Protein AF-A0A3C1TMC2-F1 (afdb_monomer)

Foldseek 3Di:
DWEKDWDQDPNWIKIKIFDADPPPGTDDIDIDTDDDALVRVLVRVVVCVVVVDDDPAAEYQPDPSVVVNCVVVVPPRYDYHPVSLVVVLVVLVVDDDPVCDVSVLSVLVVVLVVQLVPDPDPVSNVVSVVVSCCPNVVVPDD

Secondary structure (DSSP, 8-state):
-EEEEEEEETTEEEEEEEEEETTTEEEEEEEEESS--HHHHHHHHHHHHHTT---S-EEE---HHHHHHHHHTT---EEE-HHHHHHHHHHHTTS-GGGHHHHHHHHHHHHHHHHHHT-SSHHHHHHHHHHHIIIIITTT--

Solvent-accessible surface area (backbone atoms only — not comparable to full-atom values): 8206 Å² total; per-residue (Å²): 62,44,51,75,45,81,44,75,59,95,90,40,54,25,25,37,34,39,34,32,44,96,87,83,38,81,76,47,73,48,81,41,80,44,73,90,45,35,66,60,53,39,54,55,49,55,54,36,47,75,72,68,56,76,82,83,62,42,33,26,77,69,47,75,31,54,56,53,32,34,60,73,72,68,53,80,49,66,44,68,31,64,69,47,52,54,48,52,52,60,51,62,76,72,60,74,82,87,66,43,72,73,50,47,52,53,50,50,53,50,57,44,50,53,51,37,71,66,39,93,45,69,70,55,26,50,56,47,46,55,50,39,49,56,56,64,54,63,74,63,60,133

Nearest PDB structures (foldseek):
  7ue1-assembly1_A  TM=3.465E-01  e=5.826E-03  Human immunodeficiency virus 1
  1wsj-assembly8_H  TM=4.600E-01  e=7.374E-01  Escherichia coli
  3lvl-assembly1_A-2  TM=5.612E-01  e=2.715E+00  Escherichia coli O157:H7 str. EDL933
  3h08-assembly1_A  TM=3.372E-01  e=4.488E-01  Chlorobaculum tepidum
  2z1h-assembly1_A  TM=3.693E-01  e=1.758E+00  Escherichia coli

pLDDT: mean 78.28, std 14.97, range [40.16, 94.31]

Mean predicted aligned error: 12.81 Å

Radius of gyration: 19.12 Å; Cα contacts (8 Å, |Δi|>4): 161; chains: 1; bounding box: 47×37×51 Å

Sequence (142 aa):
MLDATHHSIGGKEYYEYLALDTQIGLVNRHLRKGRECTYGYRVLLEELELQGYVPEVIVSDGGKGISSTLRYFELNIHQRCHVHILRDIRRGFRMPKKRMKSTLRKYYIYKYAKLVLASKNEKQKQLRWQHFERVVLKMWTP

Structure (mmCIF, N/CA/C/O backbone):
data_AF-A0A3C1TMC2-F1
#
_entry.id   AF-A0A3C1TMC2-F1
#
loop_
_atom_site.group_PDB
_atom_site.id
_atom_site.type_symbol
_atom_site.label_atom_id
_atom_site.label_alt_id
_atom_site.label_comp_id
_atom_site.label_asym_id
_atom_site.label_entity_id
_atom_site.label_seq_id
_atom_site.pdbx_PDB_ins_code
_atom_site.Cartn_x
_atom_site.Cartn_y
_atom_site.Cartn_z
_atom_site.occupancy
_atom_site.B_iso_or_equiv
_atom_site.auth_seq_id
_atom_site.auth_comp_id
_atom_site.auth_asym_id
_atom_site.auth_atom_id
_atom_site.pdbx_PDB_model_num
ATOM 1 N N . MET A 1 1 ? -7.985 -1.211 2.301 1.00 84.75 1 MET A N 1
ATOM 2 C CA . MET A 1 1 ? -6.529 -1.426 2.122 1.00 84.75 1 MET A CA 1
ATOM 3 C C . MET A 1 1 ? -6.247 -1.704 0.657 1.00 84.75 1 MET A C 1
ATOM 5 O O . MET A 1 1 ? -6.978 -2.468 0.047 1.00 84.75 1 MET A O 1
ATOM 9 N N . LEU A 1 2 ? -5.202 -1.088 0.111 1.00 90.25 2 LEU A N 1
ATOM 10 C CA . LEU A 1 2 ? -4.721 -1.314 -1.250 1.00 90.25 2 LEU A CA 1
ATOM 11 C C . LEU A 1 2 ? -3.297 -1.869 -1.187 1.00 90.25 2 LEU A C 1
ATOM 13 O O . LEU A 1 2 ? -2.469 -1.345 -0.434 1.00 90.25 2 LEU A O 1
ATOM 17 N N . ASP A 1 3 ? -3.020 -2.911 -1.962 1.00 87.88 3 ASP A N 1
ATOM 18 C CA . ASP A 1 3 ? -1.704 -3.555 -2.037 1.00 87.88 3 ASP A CA 1
ATOM 19 C C . ASP A 1 3 ? -1.412 -4.031 -3.466 1.00 87.88 3 ASP A C 1
ATOM 21 O O . ASP A 1 3 ? -2.323 -4.143 -4.291 1.00 87.88 3 ASP A O 1
ATOM 25 N N . ALA A 1 4 ? -0.148 -4.321 -3.762 1.00 89.25 4 ALA A N 1
ATOM 26 C CA . ALA A 1 4 ? 0.256 -4.925 -5.022 1.00 89.25 4 ALA A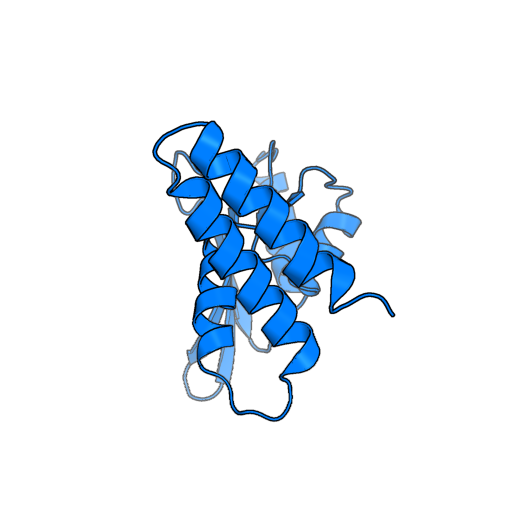 CA 1
ATOM 27 C C . ALA A 1 4 ? 1.331 -5.995 -4.810 1.00 89.25 4 ALA A C 1
ATOM 29 O O . ALA A 1 4 ? 2.327 -5.793 -4.112 1.00 89.25 4 ALA A O 1
ATOM 30 N N . THR A 1 5 ? 1.149 -7.141 -5.462 1.00 88.81 5 THR A N 1
ATOM 31 C CA . THR A 1 5 ? 2.050 -8.292 -5.368 1.00 88.81 5 THR A CA 1
ATOM 32 C C . THR A 1 5 ? 2.610 -8.652 -6.736 1.00 88.81 5 THR A C 1
ATOM 34 O O . THR A 1 5 ? 1.878 -8.761 -7.714 1.00 88.81 5 THR A O 1
ATOM 37 N N . HIS A 1 6 ? 3.927 -8.848 -6.802 1.00 89.94 6 HIS A N 1
ATOM 38 C CA . HIS A 1 6 ? 4.612 -9.304 -8.009 1.00 89.94 6 HIS A CA 1
ATOM 39 C C . HIS A 1 6 ? 4.506 -10.824 -8.171 1.00 89.94 6 HIS A C 1
ATOM 41 O O . HIS A 1 6 ? 4.787 -11.570 -7.231 1.00 89.94 6 HIS A O 1
ATOM 47 N N . HIS A 1 7 ? 4.233 -11.264 -9.396 1.00 90.56 7 HIS A N 1
ATOM 48 C CA . HIS A 1 7 ? 4.164 -12.661 -9.808 1.00 90.56 7 HIS A CA 1
ATOM 49 C C . HIS A 1 7 ? 5.022 -12.904 -11.054 1.00 90.56 7 HIS A C 1
ATOM 51 O O . HIS A 1 7 ? 5.067 -12.078 -11.963 1.00 90.56 7 HIS A O 1
ATOM 57 N N . SER A 1 8 ? 5.663 -14.074 -11.125 1.00 92.75 8 SER A N 1
ATOM 58 C CA . SER A 1 8 ? 6.318 -14.564 -12.344 1.00 92.75 8 SER A CA 1
ATOM 59 C C . SER A 1 8 ? 5.530 -15.751 -12.882 1.00 92.75 8 SER A C 1
ATOM 61 O O . SER A 1 8 ? 5.501 -16.811 -12.258 1.00 92.75 8 SER A O 1
ATOM 63 N N . ILE A 1 9 ? 4.861 -15.568 -14.021 1.00 90.25 9 ILE A N 1
ATOM 64 C CA . ILE A 1 9 ? 3.990 -16.582 -14.631 1.00 90.25 9 ILE A CA 1
ATOM 65 C C . ILE A 1 9 ? 4.540 -16.896 -16.019 1.00 90.25 9 ILE A C 1
ATOM 67 O O . ILE A 1 9 ? 4.555 -16.034 -16.901 1.00 90.25 9 ILE A O 1
ATOM 71 N N . GLY A 1 10 ? 5.041 -18.120 -16.208 1.00 89.50 10 GLY A N 1
ATOM 72 C CA . GLY A 1 10 ? 5.657 -18.538 -17.472 1.00 89.50 10 GLY A CA 1
ATOM 73 C C . GLY A 1 10 ? 6.832 -17.645 -17.898 1.00 89.50 10 GLY A C 1
ATOM 74 O O . GLY A 1 10 ? 6.951 -17.310 -19.074 1.00 89.50 10 GLY A O 1
ATOM 75 N N . GLY A 1 11 ? 7.641 -17.180 -16.936 1.00 91.50 11 GLY A N 1
ATOM 76 C CA . GLY A 1 11 ? 8.798 -16.307 -17.179 1.00 91.50 11 GLY A CA 1
ATOM 77 C C . GLY A 1 11 ? 8.463 -14.846 -17.505 1.00 91.50 11 GLY A C 1
ATOM 78 O O . GLY A 1 11 ? 9.362 -14.069 -17.814 1.00 91.50 11 GLY A O 1
ATOM 79 N N . LYS A 1 12 ? 7.187 -14.453 -17.447 1.00 93.00 12 LYS A N 1
ATOM 80 C CA . LYS A 1 12 ? 6.734 -13.072 -17.660 1.00 93.00 12 LYS A CA 1
ATOM 81 C C . LYS A 1 12 ? 6.387 -12.424 -16.318 1.00 93.00 12 LYS A C 1
ATOM 83 O O . LYS A 1 12 ? 5.806 -13.075 -15.452 1.00 93.00 12 LYS A O 1
ATOM 88 N N . GLU A 1 13 ? 6.720 -11.141 -16.179 1.00 93.31 13 GLU A N 1
ATOM 89 C CA . GLU A 1 13 ? 6.382 -10.333 -15.001 1.00 93.31 13 GLU A CA 1
ATOM 90 C C . GLU A 1 13 ? 4.897 -9.954 -15.017 1.00 93.31 13 GLU A C 1
ATOM 92 O O . GLU A 1 13 ? 4.371 -9.486 -16.036 1.00 93.31 13 GLU A O 1
ATOM 97 N N . TYR A 1 14 ? 4.239 -10.133 -13.876 1.00 93.69 14 TYR A N 1
ATOM 98 C CA . TYR A 1 14 ? 2.887 -9.664 -13.610 1.00 93.69 14 TYR A CA 1
ATOM 99 C C . TYR A 1 14 ? 2.824 -8.995 -12.239 1.00 93.69 14 TYR A C 1
ATOM 101 O O . TYR A 1 14 ? 3.577 -9.333 -11.328 1.00 93.69 14 TYR A O 1
ATOM 109 N N . TYR A 1 15 ? 1.883 -8.073 -12.083 1.00 92.94 15 TYR A N 1
ATOM 110 C CA . TYR A 1 15 ? 1.504 -7.507 -10.797 1.00 92.94 15 TYR A CA 1
ATOM 111 C C . TYR A 1 15 ? 0.010 -7.695 -10.576 1.00 92.94 15 TYR A C 1
ATOM 113 O O . TYR A 1 15 ? -0.809 -7.347 -11.428 1.00 92.94 15 TYR A O 1
ATOM 121 N N . GLU A 1 16 ? -0.326 -8.264 -9.427 1.00 93.94 16 GLU A N 1
ATOM 122 C CA . GLU A 1 16 ? -1.686 -8.378 -8.926 1.00 93.94 16 GLU A CA 1
ATOM 123 C C . GLU A 1 16 ? -1.946 -7.227 -7.960 1.00 93.94 16 GLU A C 1
ATOM 125 O O . GLU A 1 16 ? -1.259 -7.086 -6.950 1.00 93.94 16 GLU A O 1
ATOM 130 N N . TYR A 1 17 ? -2.922 -6.398 -8.294 1.00 94.19 17 TYR A N 1
ATOM 131 C CA . TYR A 1 17 ? -3.396 -5.285 -7.489 1.00 94.19 17 TYR A CA 1
ATOM 132 C C . TYR A 1 17 ? -4.581 -5.762 -6.667 1.00 94.19 17 TYR A C 1
ATOM 134 O O . TYR A 1 17 ? -5.471 -6.418 -7.206 1.00 94.19 17 TYR A O 1
ATOM 142 N N . LEU A 1 18 ? -4.590 -5.447 -5.380 1.00 93.00 18 LEU A N 1
ATOM 143 C CA . LEU A 1 18 ? -5.549 -5.970 -4.418 1.00 93.00 18 LEU A CA 1
ATOM 144 C C . LEU A 1 18 ? -6.251 -4.821 -3.703 1.00 93.00 18 LEU A C 1
ATOM 146 O O . LEU A 1 18 ? -5.596 -3.899 -3.209 1.00 93.00 18 LEU A O 1
ATOM 150 N N . ALA A 1 19 ? -7.571 -4.920 -3.594 1.00 92.88 19 ALA A N 1
ATOM 151 C CA . ALA A 1 19 ? -8.389 -4.103 -2.717 1.00 92.88 19 ALA A CA 1
ATOM 152 C C . ALA A 1 19 ? -9.011 -4.987 -1.644 1.00 92.88 19 ALA A C 1
ATOM 154 O O . ALA A 1 19 ? -9.728 -5.942 -1.940 1.00 92.88 19 ALA A O 1
ATOM 155 N N . LEU A 1 20 ? -8.724 -4.658 -0.390 1.00 89.38 20 LEU A N 1
ATOM 156 C CA . LEU A 1 20 ? -9.265 -5.344 0.771 1.00 89.38 20 LEU A CA 1
ATOM 157 C C . LEU A 1 20 ? -10.085 -4.379 1.616 1.00 89.38 20 LEU A C 1
ATOM 159 O O . LEU A 1 20 ? -9.605 -3.302 1.973 1.00 89.38 20 LEU A O 1
ATOM 163 N N . ASP A 1 21 ? -11.274 -4.800 1.996 1.00 86.25 21 ASP A N 1
ATOM 164 C CA . ASP A 1 21 ? -12.076 -4.192 3.040 1.00 86.25 21 ASP A CA 1
ATOM 165 C C . ASP A 1 21 ? -11.762 -4.866 4.386 1.00 86.25 21 ASP A C 1
ATOM 167 O O . ASP A 1 21 ? -11.469 -6.062 4.460 1.00 86.25 21 ASP A O 1
ATOM 171 N N . THR A 1 22 ? -11.762 -4.091 5.468 1.00 75.12 22 THR A N 1
ATOM 172 C CA . THR A 1 22 ? 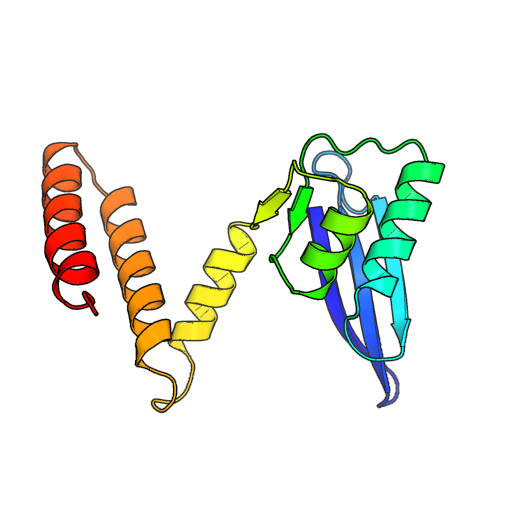-11.373 -4.582 6.796 1.00 75.12 22 THR A CA 1
ATOM 173 C C . THR A 1 22 ? -12.402 -5.505 7.448 1.00 75.12 22 THR A C 1
ATOM 175 O O . THR A 1 22 ? -12.040 -6.227 8.372 1.00 75.12 22 THR A O 1
ATOM 178 N N . GLN A 1 23 ? -13.657 -5.478 7.002 1.00 79.75 23 GLN A N 1
ATOM 179 C CA . GLN A 1 23 ? -14.745 -6.293 7.541 1.00 79.75 23 GLN A CA 1
ATOM 180 C C . GLN A 1 23 ? -14.952 -7.572 6.728 1.00 79.75 23 GLN A C 1
ATOM 182 O O . GLN A 1 23 ? -15.144 -8.640 7.303 1.00 79.75 23 GLN A O 1
ATOM 187 N N . ILE A 1 24 ? -14.884 -7.469 5.400 1.00 82.94 24 ILE A N 1
ATOM 188 C CA . ILE A 1 24 ? -15.245 -8.567 4.485 1.00 82.94 24 ILE A CA 1
ATOM 189 C C . ILE A 1 24 ? -14.048 -9.207 3.769 1.00 82.94 24 ILE A C 1
ATOM 191 O O . ILE A 1 24 ? -14.180 -10.288 3.199 1.00 82.94 24 ILE A O 1
ATOM 195 N N . GLY A 1 25 ? -12.859 -8.605 3.835 1.00 87.69 25 GLY A N 1
ATOM 196 C CA . GLY A 1 25 ? -11.649 -9.156 3.225 1.00 87.69 25 GLY A CA 1
ATOM 197 C C . GLY A 1 25 ? -11.447 -8.693 1.783 1.00 87.69 25 GLY A C 1
ATOM 198 O O . GLY A 1 25 ? -11.574 -7.510 1.488 1.00 87.69 25 GLY A O 1
ATOM 199 N N . LEU A 1 26 ? -11.034 -9.588 0.883 1.00 89.31 26 LEU A N 1
ATOM 200 C CA . LEU A 1 26 ? -10.719 -9.221 -0.502 1.00 89.31 26 LEU A CA 1
ATOM 201 C C . LEU A 1 26 ? -11.997 -8.838 -1.262 1.00 89.31 26 LEU A C 1
ATOM 203 O O . LEU A 1 26 ? -12.842 -9.695 -1.503 1.00 89.31 26 LEU A O 1
ATOM 207 N N . VAL A 1 27 ? -12.099 -7.575 -1.676 1.00 91.94 27 VAL A N 1
ATOM 208 C CA . VAL A 1 27 ? -13.275 -7.042 -2.385 1.00 91.94 27 VAL A CA 1
ATOM 209 C C . VAL A 1 27 ? -13.055 -6.917 -3.882 1.00 91.94 27 VAL A C 1
ATOM 211 O O . VAL A 1 27 ? -13.988 -7.095 -4.655 1.00 91.94 27 VAL A O 1
ATOM 214 N N . ASN A 1 28 ? -11.819 -6.657 -4.309 1.00 93.19 28 ASN A N 1
ATOM 215 C CA . ASN A 1 28 ? -11.483 -6.629 -5.724 1.00 93.19 28 ASN A CA 1
ATOM 216 C C . ASN A 1 28 ? -10.003 -6.976 -5.945 1.00 93.19 28 ASN A C 1
ATOM 218 O O . ASN A 1 28 ? -9.155 -6.770 -5.070 1.00 93.19 28 ASN A O 1
ATOM 222 N N . ARG A 1 29 ? -9.685 -7.516 -7.122 1.00 94.31 29 ARG A N 1
ATOM 223 C CA . ARG A 1 29 ? -8.318 -7.770 -7.567 1.00 94.31 29 ARG A CA 1
ATOM 224 C C . ARG A 1 29 ? -8.185 -7.638 -9.074 1.00 94.31 29 ARG A C 1
ATOM 226 O O . ARG A 1 29 ? -9.071 -8.027 -9.827 1.00 94.31 29 ARG A O 1
ATOM 233 N N . HIS A 1 30 ? -7.015 -7.202 -9.513 1.00 92.69 30 HIS A N 1
ATOM 234 C CA . HIS A 1 30 ? -6.717 -7.065 -10.928 1.00 92.69 30 HIS A CA 1
ATOM 235 C C . HIS A 1 30 ? -5.290 -7.531 -11.226 1.00 92.69 30 HIS A C 1
ATOM 237 O O . HIS A 1 30 ? -4.333 -7.027 -10.642 1.00 92.69 30 HIS A O 1
ATOM 243 N N . LEU A 1 31 ? -5.127 -8.493 -12.138 1.00 93.00 31 LEU A N 1
ATOM 244 C CA . LEU A 1 31 ? -3.815 -8.989 -12.561 1.00 93.00 31 LEU A CA 1
ATOM 245 C C . LEU A 1 31 ? -3.401 -8.313 -13.867 1.00 93.00 31 LEU A C 1
ATOM 247 O O . LEU A 1 31 ? -4.103 -8.407 -14.872 1.00 93.00 31 LEU A O 1
ATOM 251 N N . ARG A 1 32 ? -2.223 -7.686 -13.888 1.00 92.56 32 ARG A N 1
ATOM 252 C CA . ARG A 1 32 ? -1.668 -7.071 -15.099 1.00 92.56 32 ARG A CA 1
ATOM 253 C C . ARG A 1 32 ? -0.290 -7.588 -15.420 1.00 92.56 32 ARG A C 1
ATOM 255 O O . ARG A 1 32 ? 0.544 -7.762 -14.541 1.00 92.56 32 ARG A O 1
ATOM 262 N N . LYS A 1 33 ? -0.033 -7.748 -16.714 1.00 92.88 33 LYS A N 1
ATOM 263 C CA . LYS A 1 33 ? 1.307 -8.001 -17.236 1.00 92.88 33 LYS A CA 1
ATOM 264 C C . LYS A 1 33 ? 2.168 -6.743 -17.126 1.00 92.88 33 LYS A C 1
ATOM 266 O O . LYS A 1 33 ? 1.703 -5.647 -17.440 1.00 92.88 33 LYS A O 1
ATOM 271 N N . GLY A 1 34 ? 3.435 -6.920 -16.777 1.00 89.94 34 GLY A N 1
ATOM 272 C CA . GLY A 1 34 ? 4.423 -5.854 -16.658 1.00 89.94 34 GLY A CA 1
ATOM 273 C C . GLY A 1 34 ? 4.739 -5.527 -15.205 1.00 89.94 34 GLY A C 1
ATOM 274 O O . GLY A 1 34 ? 4.609 -6.381 -14.336 1.00 89.94 34 GLY A O 1
ATOM 275 N N . ARG A 1 35 ? 5.186 -4.292 -14.963 1.00 86.69 35 ARG A N 1
ATOM 276 C CA . ARG A 1 35 ? 5.578 -3.798 -13.638 1.00 86.69 35 ARG A CA 1
ATOM 277 C C . ARG A 1 35 ? 4.437 -3.063 -12.949 1.00 86.69 35 ARG A C 1
ATOM 279 O O . ARG A 1 35 ? 3.508 -2.593 -13.605 1.00 86.69 35 ARG A O 1
ATOM 286 N N . GLU A 1 36 ? 4.573 -2.885 -11.639 1.00 86.25 36 GLU A N 1
ATOM 287 C CA . GLU A 1 36 ? 3.704 -2.001 -10.873 1.00 86.25 36 GLU A CA 1
ATOM 288 C C . GLU A 1 36 ? 3.665 -0.600 -11.501 1.00 86.25 36 GLU A C 1
ATOM 290 O O . GLU A 1 36 ? 4.683 0.073 -11.681 1.00 86.25 36 GLU A O 1
ATOM 295 N N . CYS A 1 37 ? 2.463 -0.161 -11.839 1.00 88.94 37 CYS A N 1
ATOM 296 C CA . CYS A 1 37 ? 2.174 1.129 -12.442 1.00 88.94 37 CYS A CA 1
ATOM 297 C C . CYS A 1 37 ? 0.903 1.754 -11.850 1.00 88.94 37 CYS A C 1
ATOM 299 O O . CYS A 1 37 ? 0.024 1.046 -11.354 1.00 88.94 37 CYS A O 1
ATOM 301 N N . THR A 1 38 ? 0.799 3.083 -11.956 1.00 91.94 38 THR A N 1
ATOM 302 C CA . THR A 1 38 ? -0.368 3.892 -11.553 1.00 91.94 38 THR A CA 1
ATOM 303 C C . THR A 1 38 ? -1.663 3.380 -12.177 1.00 91.94 38 THR A C 1
ATOM 305 O O . THR A 1 38 ? -2.687 3.301 -11.510 1.00 91.94 38 THR A O 1
ATOM 308 N N . TYR A 1 39 ? -1.612 2.980 -13.450 1.00 91.81 39 TYR A N 1
ATOM 309 C CA . TYR A 1 39 ? -2.802 2.555 -14.180 1.00 91.81 39 TYR A CA 1
ATOM 310 C C . TYR A 1 39 ? -3.489 1.336 -13.547 1.00 91.81 39 TYR A C 1
ATOM 312 O O . TYR A 1 39 ? -4.712 1.292 -13.506 1.00 91.81 39 TYR A O 1
ATOM 320 N N . GLY A 1 40 ? -2.734 0.385 -12.983 1.00 91.69 40 GLY A N 1
ATOM 321 C CA . GLY A 1 40 ? -3.341 -0.775 -12.323 1.00 91.69 40 GLY A CA 1
ATOM 322 C C . GLY A 1 40 ? -4.132 -0.420 -11.060 1.00 91.69 40 GLY A C 1
ATOM 323 O O . GLY A 1 40 ? -5.214 -0.959 -10.859 1.00 91.69 40 GLY A O 1
ATOM 324 N N . TYR A 1 41 ? -3.656 0.538 -10.258 1.00 93.25 41 TYR A N 1
ATOM 325 C CA . TYR A 1 41 ? -4.422 1.045 -9.113 1.00 93.25 41 TYR A CA 1
ATOM 326 C C . TYR A 1 41 ? -5.628 1.876 -9.546 1.00 93.25 41 TYR A C 1
ATOM 328 O O . TYR A 1 41 ? -6.655 1.846 -8.878 1.00 93.25 41 TYR A O 1
ATOM 336 N N . ARG A 1 42 ? -5.506 2.621 -10.650 1.00 93.44 42 ARG A N 1
ATOM 337 C CA . ARG A 1 42 ? -6.604 3.426 -11.186 1.00 93.44 42 ARG A CA 1
ATOM 338 C C . ARG A 1 42 ? -7.782 2.550 -11.596 1.00 93.44 42 ARG A C 1
ATOM 340 O O . ARG A 1 42 ? -8.873 2.786 -11.103 1.00 93.44 42 ARG A O 1
ATOM 347 N N . VAL A 1 43 ? -7.537 1.525 -12.413 1.00 92.69 43 VAL A N 1
ATOM 348 C CA . VAL A 1 43 ? -8.581 0.575 -12.840 1.00 92.69 43 VAL A CA 1
ATOM 349 C C . VAL A 1 43 ? -9.278 -0.045 -11.627 1.00 92.69 43 VAL A C 1
ATOM 351 O O . VAL A 1 43 ? -10.500 -0.077 -11.569 1.00 92.69 43 VAL A O 1
ATOM 354 N N . LEU A 1 44 ? -8.503 -0.456 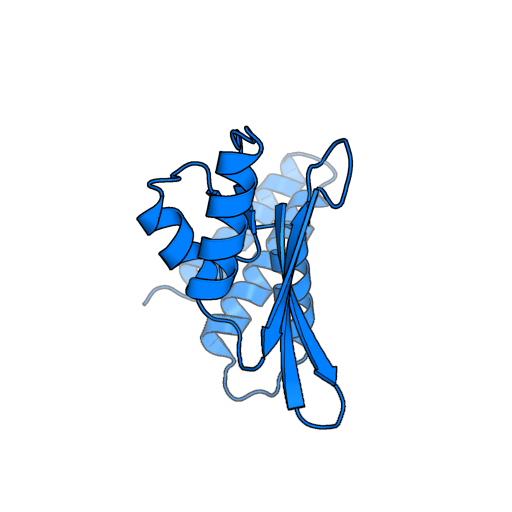-10.619 1.00 93.50 44 LEU A N 1
ATOM 355 C CA . LEU A 1 44 ? -9.045 -1.032 -9.390 1.00 93.50 44 LEU A CA 1
ATOM 356 C C . LEU A 1 44 ? -9.977 -0.062 -8.639 1.00 93.50 44 LEU A C 1
ATOM 358 O O . LEU A 1 44 ? -11.002 -0.493 -8.123 1.00 93.50 44 LEU A O 1
ATOM 362 N N . LEU A 1 45 ? -9.632 1.229 -8.559 1.00 92.31 45 LEU A N 1
ATOM 363 C CA . LEU A 1 45 ? -10.473 2.239 -7.905 1.00 92.31 45 LEU A CA 1
ATOM 364 C C . LEU A 1 45 ? -11.720 2.596 -8.727 1.00 92.31 45 LEU A C 1
ATOM 366 O O . LEU A 1 45 ? -12.784 2.721 -8.134 1.00 92.31 45 LEU A O 1
ATOM 370 N N . GLU A 1 46 ? -11.612 2.701 -10.056 1.00 93.50 46 GLU A N 1
ATOM 371 C CA . GLU A 1 46 ? -12.768 2.936 -10.944 1.00 93.50 46 GLU A CA 1
ATOM 372 C C . GLU A 1 46 ? -13.793 1.799 -10.807 1.00 93.50 46 GLU A C 1
ATOM 374 O O . GLU A 1 46 ? -14.990 2.041 -10.683 1.00 93.50 46 GLU A O 1
ATOM 379 N N . GLU A 1 47 ? -13.334 0.545 -10.763 1.00 93.75 47 GLU A N 1
ATOM 380 C CA . GLU A 1 47 ? -14.211 -0.613 -10.563 1.00 93.75 47 GLU A CA 1
ATOM 381 C C . GLU A 1 47 ? -14.894 -0.608 -9.188 1.00 93.75 47 GLU A C 1
ATOM 383 O O . GLU A 1 47 ? -16.068 -0.959 -9.088 1.00 93.75 47 GLU A O 1
ATOM 388 N N . LEU A 1 48 ? -14.185 -0.204 -8.130 1.00 92.12 48 LEU A N 1
ATOM 389 C CA . LEU A 1 48 ? -14.763 -0.090 -6.788 1.00 92.12 48 LEU A CA 1
ATOM 390 C C . LEU A 1 48 ? -15.823 1.016 -6.719 1.00 92.12 48 LEU A C 1
ATOM 392 O O . LEU A 1 48 ? -16.889 0.801 -6.145 1.00 92.12 48 LEU A O 1
ATOM 396 N N . GLU A 1 49 ? -15.568 2.169 -7.336 1.00 92.25 49 GLU A N 1
ATOM 397 C CA . GLU A 1 49 ? -16.531 3.271 -7.417 1.00 92.25 49 GLU A CA 1
ATOM 398 C C . GLU A 1 49 ? -17.805 2.844 -8.163 1.00 92.25 49 GLU A C 1
ATOM 400 O O . GLU A 1 49 ? -18.912 3.078 -7.679 1.00 92.25 49 GLU A O 1
ATOM 405 N N . LEU A 1 50 ? -17.664 2.120 -9.280 1.00 93.25 50 LEU A N 1
ATOM 406 C CA . LEU A 1 50 ? -18.795 1.546 -10.023 1.00 93.25 50 LEU A CA 1
ATOM 407 C C . LEU A 1 50 ? -19.605 0.532 -9.201 1.00 93.25 50 LEU A C 1
ATOM 409 O O . LEU A 1 50 ? -20.802 0.367 -9.427 1.00 93.25 50 LEU A O 1
ATOM 413 N N . GLN A 1 51 ? -18.967 -0.141 -8.244 1.00 90.88 51 GLN A N 1
ATOM 414 C CA . GLN A 1 51 ? -19.619 -1.047 -7.297 1.00 90.88 51 GLN A CA 1
ATOM 415 C C . GLN A 1 51 ? -20.243 -0.314 -6.096 1.00 90.88 51 GLN A C 1
ATOM 417 O O . GLN A 1 51 ? -20.822 -0.960 -5.224 1.00 90.88 51 GLN A O 1
ATOM 422 N N . GLY A 1 52 ? -20.139 1.016 -6.037 1.00 91.19 52 GLY A N 1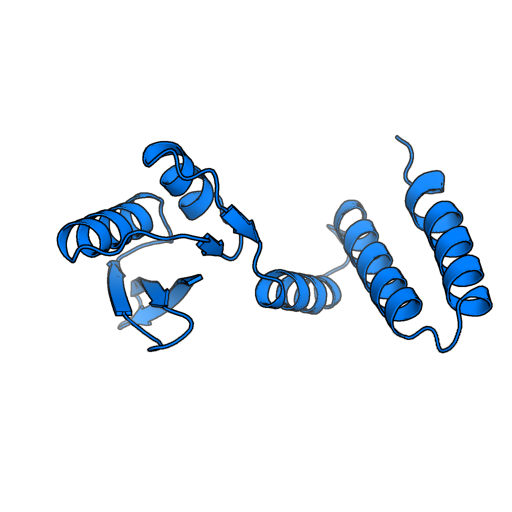
ATOM 423 C CA . GLY A 1 52 ? -20.664 1.837 -4.948 1.00 91.19 52 GLY A CA 1
ATOM 424 C C . GLY A 1 52 ? -19.779 1.865 -3.699 1.00 91.19 52 GLY A C 1
ATOM 425 O O . GLY A 1 52 ? -20.243 2.294 -2.643 1.00 91.19 52 GLY A O 1
ATOM 426 N N . TYR A 1 53 ? -18.518 1.425 -3.781 1.00 89.38 53 TYR A N 1
ATOM 427 C CA . TYR A 1 53 ? -17.588 1.551 -2.660 1.00 89.38 53 TYR A CA 1
ATOM 428 C C . TYR A 1 53 ? -17.138 3.000 -2.497 1.00 89.38 53 TYR A C 1
ATOM 430 O O . 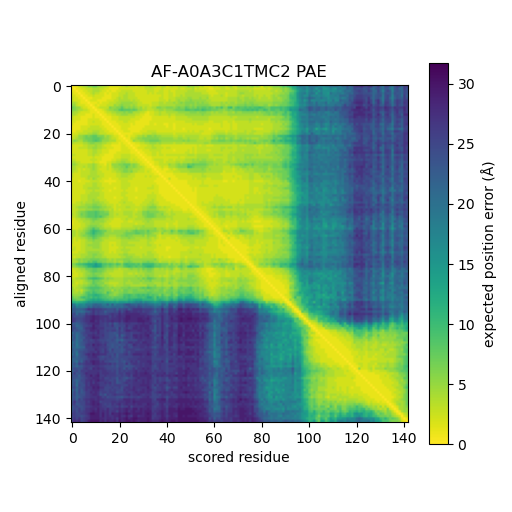TYR A 1 53 ? -16.453 3.556 -3.354 1.00 89.38 53 TYR A O 1
ATOM 438 N N . VAL A 1 54 ? -17.441 3.573 -1.334 1.00 86.62 54 VAL A N 1
ATOM 439 C CA . VAL A 1 54 ? -16.933 4.879 -0.912 1.00 86.62 54 VAL A CA 1
ATOM 440 C C . VAL A 1 54 ? -15.907 4.651 0.198 1.00 86.62 54 VAL A C 1
ATOM 442 O O . VAL A 1 54 ? -16.284 4.300 1.317 1.00 86.62 54 VAL A O 1
ATOM 445 N N . PRO A 1 55 ? -14.600 4.783 -0.079 1.00 82.19 55 PRO A N 1
ATOM 446 C CA . PRO A 1 55 ? -13.589 4.565 0.943 1.00 82.19 55 PRO A CA 1
ATOM 447 C C . PRO A 1 55 ? -13.634 5.684 1.991 1.00 82.19 55 PRO A C 1
ATOM 449 O O . PRO A 1 55 ? -13.521 6.855 1.647 1.00 82.19 55 PRO A O 1
ATOM 452 N N . GLU A 1 56 ? -13.727 5.329 3.274 1.00 84.50 56 GLU A N 1
ATOM 453 C CA . GLU A 1 56 ? -13.576 6.285 4.389 1.00 84.50 56 GLU A CA 1
ATOM 454 C C . GLU A 1 56 ? -12.102 6.539 4.731 1.00 84.50 56 GLU A C 1
ATOM 456 O O . GLU A 1 56 ? -11.692 7.655 5.049 1.00 84.50 56 GLU A O 1
ATOM 461 N N . VAL A 1 57 ? -11.282 5.485 4.648 1.00 84.94 57 VAL A N 1
ATOM 462 C CA . VAL A 1 57 ? -9.834 5.526 4.873 1.00 84.94 57 VAL A CA 1
ATOM 463 C C . VAL A 1 57 ? -9.146 4.590 3.893 1.00 84.94 57 VAL A C 1
ATOM 465 O O . VAL A 1 57 ? -9.531 3.431 3.722 1.00 84.94 57 VAL A O 1
ATOM 468 N N . ILE A 1 58 ? -8.055 5.057 3.290 1.00 88.81 58 ILE A N 1
ATOM 469 C CA . ILE A 1 58 ? -7.240 4.244 2.391 1.00 88.81 58 ILE A CA 1
ATOM 470 C C . ILE A 1 58 ? -5.897 3.963 3.035 1.00 88.81 58 ILE A C 1
ATOM 472 O O . ILE A 1 58 ? -5.132 4.867 3.352 1.00 88.81 58 ILE A O 1
ATOM 476 N N . VAL A 1 59 ? -5.575 2.679 3.163 1.00 85.19 59 VAL A N 1
ATOM 477 C CA . VAL A 1 59 ? -4.304 2.218 3.723 1.00 85.19 59 VAL A CA 1
ATOM 478 C C . VAL A 1 59 ? -3.498 1.499 2.646 1.00 85.19 59 VAL A C 1
ATOM 480 O O . VAL A 1 59 ? -4.000 0.531 2.080 1.00 85.19 59 VAL A O 1
ATOM 483 N N . SER A 1 60 ? -2.263 1.934 2.373 1.00 88.50 60 SER A N 1
ATOM 484 C CA . SER A 1 60 ? -1.359 1.277 1.403 1.00 88.50 60 SER A CA 1
ATOM 485 C C . SER A 1 60 ? 0.123 1.416 1.770 1.00 88.50 60 SER A C 1
ATOM 487 O O . SER A 1 60 ? 0.474 2.096 2.734 1.00 88.50 60 SER A O 1
ATOM 489 N N . ASP A 1 61 ? 1.026 0.779 1.027 1.00 80.25 61 ASP A N 1
ATOM 490 C CA . ASP A 1 61 ? 2.475 0.854 1.260 1.00 80.25 61 ASP A CA 1
ATOM 491 C C . ASP A 1 61 ? 3.097 2.243 0.977 1.00 80.25 61 ASP A C 1
ATOM 493 O O . ASP A 1 61 ? 4.208 2.526 1.441 1.00 80.25 61 ASP A O 1
ATOM 497 N N . GLY A 1 62 ? 2.366 3.126 0.286 1.00 80.12 62 GLY A N 1
ATOM 498 C CA . GLY A 1 62 ? 2.798 4.472 -0.097 1.00 80.12 62 GLY A CA 1
ATOM 499 C C . GLY A 1 62 ? 3.751 4.512 -1.298 1.00 80.12 62 GLY A C 1
ATOM 500 O O . GLY A 1 62 ? 4.572 5.428 -1.390 1.00 80.12 62 GLY A O 1
ATOM 501 N N . GLY A 1 63 ? 3.697 3.518 -2.188 1.00 81.69 63 GLY A N 1
ATOM 502 C CA . GLY A 1 63 ? 4.444 3.506 -3.446 1.00 81.69 63 GLY A CA 1
ATOM 503 C C . GLY A 1 63 ? 4.080 4.655 -4.403 1.00 81.69 63 GLY A C 1
ATOM 504 O O . GLY A 1 63 ? 3.012 5.263 -4.328 1.00 81.69 63 GLY A O 1
ATOM 505 N N . LYS A 1 64 ? 4.966 4.954 -5.367 1.00 81.06 64 LYS A N 1
ATOM 506 C CA . LYS A 1 64 ? 4.754 6.050 -6.341 1.00 81.06 64 LYS A CA 1
ATOM 507 C C . LYS A 1 64 ? 3.490 5.866 -7.191 1.00 81.06 64 LYS A C 1
ATOM 509 O O . LYS A 1 64 ? 2.845 6.861 -7.531 1.00 81.06 64 LYS A O 1
ATOM 514 N N . GLY A 1 65 ? 3.163 4.618 -7.540 1.00 85.31 65 GLY A N 1
ATOM 515 C CA . GLY A 1 65 ? 1.975 4.279 -8.326 1.00 85.31 65 GLY A CA 1
ATOM 516 C C . GLY A 1 65 ? 0.695 4.610 -7.567 1.00 85.31 65 GLY A C 1
ATOM 517 O O . GLY A 1 65 ? -0.137 5.371 -8.063 1.00 85.31 65 GLY A O 1
ATOM 518 N N . ILE A 1 66 ? 0.580 4.130 -6.326 1.00 87.94 66 ILE A N 1
ATOM 519 C CA . ILE A 1 66 ? -0.598 4.393 -5.502 1.00 87.94 66 ILE A CA 1
ATOM 520 C C . ILE A 1 66 ? -0.721 5.876 -5.130 1.00 87.94 66 ILE A C 1
ATOM 522 O O . ILE A 1 66 ? -1.785 6.451 -5.318 1.00 87.94 66 ILE A O 1
ATOM 526 N N . SER A 1 67 ? 0.358 6.560 -4.733 1.00 87.62 67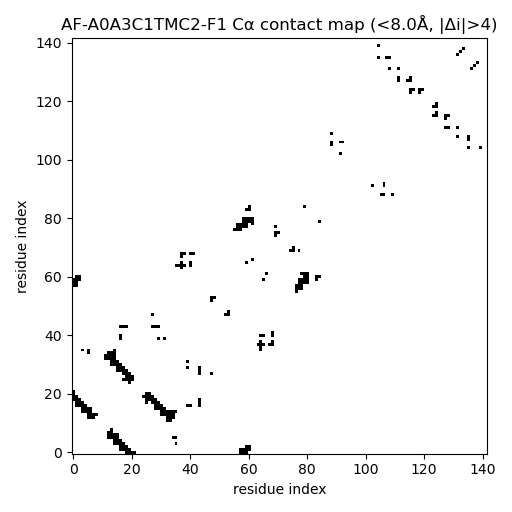 SER A N 1
ATOM 527 C CA . SER A 1 67 ? 0.295 7.998 -4.407 1.00 87.62 67 SER A CA 1
ATOM 528 C C . SER A 1 67 ? -0.113 8.877 -5.593 1.00 87.62 67 SER A C 1
ATOM 530 O O . SER A 1 67 ? -0.761 9.905 -5.414 1.00 87.62 67 SER A O 1
ATOM 532 N N . SER A 1 68 ? 0.272 8.508 -6.817 1.00 90.12 68 SER A N 1
ATOM 533 C CA . SER A 1 68 ? -0.178 9.223 -8.019 1.00 90.12 68 SER A CA 1
ATOM 534 C C . SER A 1 68 ? -1.651 8.956 -8.317 1.00 90.12 68 SER A C 1
ATOM 536 O O . SER A 1 68 ? -2.359 9.871 -8.717 1.00 90.12 68 SER A O 1
ATOM 538 N N . THR A 1 69 ? -2.113 7.732 -8.063 1.00 91.75 69 THR A N 1
ATOM 539 C CA . THR A 1 69 ? -3.516 7.348 -8.251 1.00 91.75 69 THR A CA 1
ATOM 540 C C . THR A 1 69 ? -4.418 8.072 -7.257 1.00 91.75 69 THR A C 1
ATOM 542 O O . THR A 1 69 ? -5.396 8.683 -7.655 1.00 91.75 69 THR A O 1
ATOM 545 N N . LEU A 1 70 ? -4.056 8.098 -5.975 1.00 90.38 70 LEU A N 1
ATOM 546 C CA . LEU A 1 70 ? -4.858 8.766 -4.947 1.00 90.38 70 LEU A CA 1
ATOM 547 C C . LEU A 1 70 ? -4.995 10.270 -5.197 1.00 90.38 70 LEU A C 1
ATOM 549 O O . LEU A 1 70 ? -6.065 10.821 -4.980 1.00 90.38 70 LEU A O 1
ATOM 553 N N . ARG A 1 71 ? -3.949 10.918 -5.730 1.00 88.94 71 ARG A N 1
ATOM 554 C CA . ARG A 1 71 ? -4.031 12.319 -6.171 1.00 88.94 71 ARG A CA 1
ATOM 555 C C . ARG A 1 71 ? -4.974 12.519 -7.355 1.00 88.94 71 ARG A C 1
ATOM 557 O O . ARG A 1 71 ? -5.635 13.543 -7.401 1.00 88.94 71 ARG A O 1
ATOM 564 N N . TYR A 1 72 ? -5.027 11.570 -8.290 1.00 89.94 72 TYR A N 1
ATOM 565 C CA . TYR A 1 72 ? -5.937 11.633 -9.437 1.00 89.94 72 TYR A CA 1
ATOM 566 C C . TYR A 1 72 ? -7.413 11.571 -9.011 1.00 89.94 72 TYR A C 1
ATOM 568 O O . TYR A 1 72 ? -8.229 12.269 -9.594 1.00 89.94 72 TYR A O 1
ATOM 576 N N . PHE A 1 73 ? -7.738 10.787 -7.978 1.00 88.19 73 PHE A N 1
ATOM 577 C CA . PHE A 1 73 ? -9.090 10.706 -7.404 1.00 88.19 73 PHE A CA 1
ATOM 578 C C . PHE A 1 73 ? -9.344 11.713 -6.269 1.00 88.19 73 PHE A C 1
ATOM 580 O O . PHE A 1 73 ? -10.355 11.613 -5.585 1.00 88.19 73 PHE A O 1
ATOM 587 N N . GLU A 1 74 ? -8.413 12.639 -6.010 1.00 87.75 74 GLU A N 1
ATOM 588 C CA . GLU A 1 74 ? -8.506 13.619 -4.912 1.00 87.75 74 GLU A CA 1
ATOM 589 C C . GLU A 1 74 ? -8.729 12.990 -3.513 1.00 87.75 74 GLU A C 1
ATOM 591 O O . GLU A 1 74 ? -9.259 13.605 -2.586 1.00 87.75 74 GLU A O 1
ATOM 596 N N . LEU A 1 75 ? -8.255 11.755 -3.319 1.00 85.81 75 LEU A N 1
ATOM 597 C CA . LEU A 1 75 ? -8.433 10.980 -2.090 1.00 85.81 75 LEU A CA 1
ATOM 598 C C . LEU A 1 75 ? -7.361 11.347 -1.054 1.00 85.81 75 LEU A C 1
ATOM 600 O O . LEU A 1 75 ? -6.311 10.708 -0.951 1.00 85.81 75 LEU A O 1
ATOM 604 N N . ASN A 1 76 ? -7.650 12.369 -0.245 1.00 78.69 76 ASN A N 1
ATOM 605 C CA . ASN A 1 76 ? -6.762 12.863 0.822 1.00 78.69 76 ASN A CA 1
ATOM 606 C C . ASN A 1 76 ? -6.809 12.037 2.127 1.00 78.69 76 ASN A C 1
ATOM 608 O O . ASN A 1 76 ? -6.078 12.315 3.075 1.00 78.69 76 ASN A O 1
ATOM 612 N N . ILE A 1 77 ? -7.626 10.988 2.168 1.00 80.75 77 ILE A N 1
ATOM 613 C CA . ILE A 1 77 ? -7.845 10.081 3.311 1.00 80.75 77 ILE A CA 1
ATOM 614 C C . ILE A 1 77 ? -6.821 8.929 3.383 1.00 80.75 77 ILE A C 1
ATOM 616 O O . ILE A 1 77 ? -7.130 7.808 3.794 1.00 80.75 77 ILE A O 1
ATOM 620 N N . HIS A 1 78 ? -5.588 9.174 2.932 1.00 87.69 78 HIS A N 1
ATOM 621 C CA . HIS A 1 78 ? -4.553 8.146 2.825 1.00 87.69 78 HIS A CA 1
ATOM 622 C C . HIS A 1 78 ? -3.690 8.037 4.080 1.00 87.69 78 HIS A C 1
ATOM 624 O O . HIS A 1 78 ? -3.133 9.018 4.569 1.00 87.69 78 HIS A O 1
ATOM 630 N N . GLN A 1 79 ? -3.491 6.807 4.542 1.00 82.00 79 GLN A N 1
ATOM 631 C CA . GLN A 1 79 ? -2.502 6.463 5.549 1.00 82.00 79 GLN A CA 1
ATOM 632 C C . GLN A 1 79 ? -1.554 5.382 5.041 1.00 82.00 79 GLN A C 1
ATOM 634 O O . GLN A 1 79 ? -1.923 4.434 4.341 1.00 82.00 79 GLN A O 1
ATOM 639 N N . ARG A 1 80 ? -0.289 5.485 5.446 1.00 75.19 80 ARG A N 1
ATOM 640 C CA . ARG A 1 80 ? 0.690 4.448 5.139 1.00 75.19 80 ARG A CA 1
ATOM 641 C C . ARG A 1 80 ? 0.500 3.248 6.066 1.00 75.19 80 ARG A C 1
ATOM 643 O O . ARG A 1 80 ? 0.487 3.382 7.284 1.00 75.19 80 ARG A O 1
ATOM 650 N N . CYS A 1 81 ? 0.417 2.057 5.485 1.00 76.00 81 CYS A N 1
ATOM 651 C CA . CYS A 1 81 ? 0.197 0.803 6.188 1.00 76.00 81 CYS A CA 1
ATOM 652 C C . CYS A 1 81 ? 1.323 0.513 7.192 1.00 76.00 81 CYS A C 1
ATOM 654 O O . CYS A 1 81 ? 2.492 0.364 6.820 1.00 76.00 81 CYS A O 1
ATOM 656 N N . HIS A 1 82 ? 0.969 0.357 8.469 1.00 68.25 82 HIS A N 1
ATOM 657 C CA . HIS A 1 82 ? 1.930 0.033 9.525 1.00 68.25 82 HIS A CA 1
ATOM 658 C C . HIS A 1 82 ? 2.643 -1.304 9.283 1.00 68.25 82 HIS A C 1
ATOM 660 O O . HIS A 1 82 ? 3.843 -1.399 9.527 1.00 68.25 82 HIS A O 1
ATOM 666 N N . VAL A 1 83 ? 1.965 -2.319 8.734 1.00 68.31 83 VAL A N 1
ATOM 667 C CA . VAL A 1 83 ? 2.592 -3.614 8.401 1.00 68.31 83 VAL A CA 1
ATOM 668 C C . VAL A 1 83 ? 3.689 -3.438 7.350 1.00 68.31 83 VAL A C 1
ATOM 670 O O . VAL A 1 83 ? 4.785 -3.980 7.500 1.00 68.31 83 VAL A O 1
ATOM 673 N N . HIS A 1 84 ? 3.435 -2.617 6.330 1.00 66.38 84 HIS A N 1
ATOM 674 C CA . HIS A 1 84 ? 4.417 -2.266 5.308 1.00 66.38 84 HIS A CA 1
ATOM 675 C C . HIS A 1 84 ? 5.609 -1.511 5.890 1.00 66.38 84 HIS A C 1
ATOM 677 O O . HIS A 1 84 ? 6.753 -1.864 5.613 1.00 66.38 84 HIS A O 1
ATOM 683 N N . ILE A 1 85 ? 5.356 -0.547 6.776 1.00 65.38 85 ILE A N 1
ATOM 684 C CA . ILE A 1 85 ? 6.407 0.171 7.501 1.00 65.38 85 ILE A CA 1
ATOM 685 C C . ILE A 1 85 ? 7.265 -0.816 8.307 1.00 65.38 85 ILE A C 1
ATOM 687 O O . ILE A 1 85 ? 8.485 -0.827 8.166 1.00 65.38 85 ILE A O 1
ATOM 691 N N . LEU A 1 86 ? 6.655 -1.704 9.094 1.00 63.53 86 LEU A N 1
ATOM 692 C CA . LEU A 1 86 ? 7.372 -2.707 9.888 1.00 63.53 86 LEU A CA 1
ATOM 693 C C . LEU A 1 86 ? 8.176 -3.682 9.011 1.00 63.53 86 LEU A C 1
ATOM 695 O O . LEU A 1 86 ? 9.313 -4.024 9.352 1.00 63.53 86 LEU A O 1
ATOM 699 N N . ARG A 1 87 ? 7.618 -4.108 7.872 1.00 63.62 87 ARG A N 1
ATOM 700 C CA . ARG A 1 87 ? 8.273 -4.978 6.884 1.00 63.62 87 ARG A CA 1
ATOM 701 C C . ARG A 1 87 ? 9.474 -4.296 6.240 1.00 63.62 87 ARG A C 1
ATOM 703 O O . ARG A 1 87 ? 10.540 -4.905 6.172 1.00 63.62 87 ARG A O 1
ATOM 710 N N . ASP A 1 88 ? 9.316 -3.061 5.783 1.00 63.78 88 ASP A N 1
ATOM 711 C CA . ASP A 1 88 ? 10.373 -2.279 5.140 1.00 63.78 88 ASP A CA 1
ATOM 712 C C . ASP A 1 88 ? 11.507 -2.001 6.110 1.00 63.78 88 ASP A C 1
ATOM 714 O O . ASP A 1 88 ? 12.678 -2.115 5.750 1.00 63.78 88 ASP A O 1
ATOM 718 N N . ILE A 1 89 ? 11.167 -1.716 7.366 1.00 61.41 89 ILE A N 1
ATOM 719 C CA . ILE A 1 89 ? 12.152 -1.580 8.423 1.00 61.41 89 ILE A CA 1
ATOM 720 C C . ILE A 1 89 ? 12.876 -2.920 8.595 1.00 61.41 89 ILE A C 1
ATOM 722 O O . ILE A 1 89 ? 14.093 -2.942 8.427 1.00 61.41 89 ILE A O 1
ATOM 726 N N . ARG A 1 90 ? 12.158 -4.045 8.786 1.00 56.28 90 ARG A N 1
ATOM 727 C CA . ARG A 1 90 ? 12.729 -5.409 8.878 1.00 56.28 90 ARG A CA 1
ATOM 728 C C . ARG A 1 90 ? 13.673 -5.747 7.709 1.00 56.28 90 ARG A C 1
ATOM 730 O O . ARG A 1 90 ? 14.747 -6.300 7.937 1.00 56.28 90 ARG A O 1
ATOM 737 N N . ARG A 1 91 ? 13.277 -5.446 6.467 1.00 57.38 91 ARG A N 1
ATOM 738 C CA . ARG A 1 91 ? 14.065 -5.687 5.242 1.00 57.38 91 ARG A CA 1
ATOM 739 C C . ARG A 1 91 ? 15.260 -4.740 5.131 1.00 57.38 91 ARG A C 1
ATOM 741 O O . ARG A 1 91 ? 16.334 -5.175 4.729 1.00 57.38 91 ARG A O 1
ATOM 748 N N . GLY A 1 92 ? 15.111 -3.488 5.557 1.00 52.34 92 GLY A N 1
ATOM 749 C CA . GLY A 1 92 ? 16.192 -2.507 5.647 1.00 52.34 92 GLY A CA 1
ATOM 750 C C . GLY A 1 92 ? 17.333 -2.945 6.570 1.00 52.34 92 GLY A C 1
ATOM 751 O O . GLY A 1 92 ? 18.487 -2.645 6.277 1.00 52.34 92 GLY A O 1
ATOM 752 N N . PHE A 1 93 ? 17.053 -3.739 7.613 1.00 43.34 93 PHE A N 1
ATOM 753 C CA . PHE A 1 93 ? 18.093 -4.372 8.446 1.00 43.34 93 PHE A CA 1
ATOM 754 C C . PHE A 1 93 ? 18.926 -5.437 7.715 1.00 43.34 93 PHE A C 1
ATOM 756 O O . PHE A 1 93 ? 19.930 -5.881 8.263 1.00 43.34 93 PHE A O 1
ATOM 763 N N . ARG A 1 94 ? 18.514 -5.893 6.524 1.00 43.19 94 ARG A N 1
ATOM 764 C CA . ARG A 1 94 ? 19.136 -7.020 5.806 1.00 43.19 94 ARG A CA 1
ATOM 765 C C . ARG A 1 94 ? 19.935 -6.613 4.557 1.00 43.19 94 ARG A C 1
ATOM 767 O O . ARG A 1 94 ? 20.396 -7.497 3.845 1.00 43.19 94 ARG A O 1
ATOM 774 N N . MET A 1 95 ? 20.104 -5.318 4.262 1.00 40.16 95 MET A N 1
ATOM 775 C CA . MET A 1 95 ? 20.783 -4.866 3.032 1.00 40.16 95 MET A CA 1
ATOM 776 C C . MET A 1 95 ? 22.292 -4.573 3.203 1.00 40.16 95 MET A C 1
ATOM 778 O O . MET A 1 95 ? 22.717 -4.172 4.287 1.00 40.16 95 MET A O 1
ATOM 782 N N . PRO A 1 96 ? 23.115 -4.700 2.136 1.00 41.84 96 PRO A N 1
ATOM 783 C CA . PRO A 1 96 ? 24.563 -4.476 2.192 1.00 41.84 96 PRO A CA 1
ATOM 784 C C . PRO A 1 96 ? 24.955 -3.001 2.411 1.00 41.84 96 PRO A C 1
ATOM 786 O O . PRO A 1 96 ? 24.274 -2.076 1.963 1.00 41.84 96 PRO A O 1
ATOM 789 N N . LYS A 1 97 ? 26.122 -2.794 3.037 1.00 48.31 97 LYS A N 1
ATOM 790 C CA . LYS A 1 97 ? 26.661 -1.553 3.648 1.00 48.31 97 LYS A CA 1
ATOM 791 C C . LYS A 1 97 ? 26.634 -0.239 2.825 1.00 48.31 97 LYS A C 1
ATOM 793 O O . LYS A 1 97 ? 26.822 0.825 3.403 1.00 48.31 97 LYS A O 1
ATOM 798 N N . LYS A 1 98 ? 26.402 -0.237 1.505 1.00 44.69 98 LYS A N 1
ATOM 799 C CA . LYS A 1 98 ? 26.630 0.952 0.642 1.00 44.69 98 LYS A CA 1
ATOM 800 C C . LYS A 1 98 ? 25.510 2.018 0.621 1.00 44.69 98 LYS A C 1
ATOM 802 O O . LYS A 1 98 ? 25.778 3.142 0.217 1.00 44.69 98 LYS A O 1
ATOM 807 N N . ARG A 1 99 ? 24.283 1.739 1.094 1.00 47.06 99 ARG A N 1
ATOM 808 C CA . ARG A 1 99 ? 23.163 2.725 1.198 1.00 47.06 99 ARG A CA 1
ATOM 809 C C . ARG A 1 99 ? 22.812 3.086 2.653 1.00 47.06 99 ARG A C 1
ATOM 811 O O . ARG A 1 99 ? 21.647 3.262 3.015 1.00 47.06 99 ARG A O 1
ATOM 818 N N . MET A 1 100 ? 23.830 3.148 3.510 1.00 50.84 100 MET A N 1
ATOM 819 C CA . MET A 1 100 ? 23.669 3.117 4.966 1.00 50.84 100 MET A CA 1
ATOM 820 C C . MET A 1 100 ? 23.031 4.379 5.569 1.00 50.84 100 MET A C 1
ATOM 822 O O . MET A 1 100 ? 22.210 4.223 6.455 1.00 50.84 100 MET A O 1
ATOM 826 N N . LYS A 1 101 ? 23.327 5.612 5.124 1.00 52.97 101 LYS A N 1
ATOM 827 C CA . LYS A 1 101 ? 22.988 6.832 5.904 1.00 52.97 101 LYS A CA 1
ATOM 828 C C . LYS A 1 101 ? 21.480 7.090 6.111 1.00 52.97 101 LYS A C 1
ATOM 830 O O . LYS A 1 101 ? 21.035 7.189 7.251 1.00 52.97 101 LYS A O 1
ATOM 835 N N . SER A 1 102 ? 20.664 7.143 5.052 1.00 55.62 102 SER A N 1
ATOM 836 C CA . SER A 1 102 ? 19.205 7.353 5.196 1.00 55.62 102 SER A CA 1
ATOM 837 C C . SER A 1 102 ? 18.488 6.132 5.791 1.00 55.62 102 SER A C 1
ATOM 839 O O . SER A 1 102 ? 17.500 6.261 6.514 1.00 55.62 102 SER A O 1
ATOM 841 N N . THR A 1 103 ? 19.027 4.940 5.531 1.00 56.12 103 THR A N 1
ATOM 842 C CA . THR A 1 103 ? 18.522 3.655 6.031 1.00 56.12 103 THR A CA 1
ATOM 843 C C . THR A 1 103 ? 18.833 3.455 7.520 1.00 56.12 103 THR A C 1
ATOM 845 O O . THR A 1 103 ? 17.974 2.985 8.260 1.00 56.12 103 THR A O 1
ATOM 848 N N . LEU A 1 104 ? 20.007 3.886 7.995 1.00 57.12 104 LEU A N 1
ATOM 849 C CA . LEU A 1 104 ? 20.405 3.916 9.408 1.00 57.12 104 LEU A CA 1
ATOM 850 C C . LEU A 1 104 ? 19.494 4.837 10.205 1.00 57.12 104 LEU A C 1
ATOM 852 O O . LEU A 1 104 ? 19.042 4.467 11.283 1.00 57.12 104 LEU A O 1
ATOM 856 N N . ARG A 1 105 ? 19.156 6.011 9.662 1.00 62.81 105 ARG A N 1
ATOM 857 C CA . ARG A 1 105 ? 18.205 6.914 10.318 1.00 62.81 105 ARG A CA 1
ATOM 858 C C . ARG A 1 105 ? 16.857 6.222 10.545 1.00 62.81 105 ARG A C 1
ATOM 860 O O . ARG A 1 105 ? 16.349 6.237 11.661 1.00 62.81 105 ARG A O 1
ATOM 867 N N . LYS A 1 106 ? 16.327 5.522 9.532 1.00 61.97 106 LYS A N 1
ATOM 868 C CA . LYS A 1 106 ? 15.095 4.715 9.655 1.00 61.97 106 LYS A CA 1
ATOM 869 C C . LYS A 1 106 ? 15.245 3.545 10.643 1.00 61.97 106 LYS A C 1
ATOM 871 O O . LYS A 1 106 ? 14.339 3.310 11.439 1.00 61.97 106 LYS A O 1
ATOM 876 N N . TYR A 1 107 ? 16.391 2.859 10.639 1.00 62.44 107 TYR A N 1
ATOM 877 C CA . TYR A 1 107 ? 16.752 1.808 11.605 1.00 62.44 107 TYR A CA 1
ATOM 878 C C . TYR A 1 107 ? 16.685 2.324 13.047 1.00 62.44 107 TYR A C 1
ATOM 880 O O . TYR A 1 107 ? 16.055 1.700 13.904 1.00 62.44 107 TYR A O 1
ATOM 888 N N . TYR A 1 108 ? 17.314 3.471 13.320 1.00 61.66 108 TYR A N 1
ATOM 889 C CA . TYR A 1 108 ? 17.377 4.027 14.668 1.00 61.66 108 TYR A CA 1
ATOM 890 C C . TYR A 1 108 ? 16.008 4.528 15.108 1.00 61.66 108 TYR A C 1
ATOM 892 O O . TYR A 1 108 ? 15.590 4.193 16.213 1.00 61.66 108 TYR A O 1
ATOM 900 N N . ILE A 1 109 ? 15.266 5.215 14.232 1.00 69.62 109 ILE A N 1
ATOM 901 C CA . ILE A 1 109 ? 13.887 5.638 14.518 1.00 69.62 109 ILE A CA 1
ATOM 902 C C . ILE A 1 109 ? 13.039 4.446 14.965 1.00 69.62 109 ILE A C 1
ATOM 904 O O . ILE A 1 109 ? 12.391 4.511 16.004 1.00 69.62 109 ILE A O 1
ATOM 908 N N . TYR A 1 110 ? 13.103 3.325 14.250 1.00 69.75 110 TYR A N 1
ATOM 909 C CA . TYR A 1 110 ? 12.348 2.134 14.623 1.00 69.75 110 TYR A CA 1
ATOM 910 C C . TYR A 1 110 ? 12.790 1.500 15.938 1.00 69.75 110 TYR A C 1
ATOM 912 O O . TYR A 1 110 ? 11.953 1.168 16.777 1.00 69.75 110 TYR A O 1
ATOM 920 N N . LYS A 1 111 ? 14.101 1.300 16.126 1.00 66.69 111 LYS A N 1
ATOM 921 C CA . LYS A 1 111 ? 14.642 0.717 17.362 1.00 66.69 111 LYS A CA 1
ATOM 922 C C . LYS A 1 111 ? 14.214 1.547 18.570 1.00 66.69 111 LYS A C 1
ATOM 924 O O . LYS A 1 111 ? 13.780 0.973 19.566 1.00 66.69 111 LYS A O 1
ATOM 929 N N . TYR A 1 112 ? 14.279 2.872 18.459 1.00 69.38 112 TYR A N 1
ATOM 930 C CA . TYR A 1 112 ? 13.860 3.772 19.525 1.00 69.38 112 TYR A CA 1
ATOM 931 C C . TYR A 1 112 ? 12.345 3.813 19.702 1.00 69.38 112 TYR A C 1
ATOM 933 O O . TYR A 1 112 ? 11.898 3.726 20.838 1.00 69.38 112 TYR A O 1
ATOM 941 N N . ALA A 1 113 ? 11.550 3.825 18.630 1.00 71.44 113 ALA A N 1
ATOM 942 C CA . ALA A 1 113 ? 10.094 3.722 18.733 1.00 71.44 113 ALA A CA 1
ATOM 943 C C . ALA A 1 113 ? 9.674 2.434 19.460 1.00 71.44 113 ALA A C 1
ATOM 945 O O . ALA A 1 113 ? 8.871 2.479 20.387 1.00 71.44 113 ALA A O 1
ATOM 946 N N . LYS A 1 114 ? 10.293 1.292 19.131 1.00 75.44 114 LYS A N 1
ATOM 947 C CA . LYS A 1 114 ? 10.053 0.020 19.828 1.00 75.44 114 LYS A CA 1
ATOM 948 C C . LYS A 1 114 ? 10.440 0.089 21.309 1.00 75.44 114 LYS A C 1
ATOM 950 O O . LYS A 1 114 ? 9.723 -0.448 22.146 1.00 75.44 114 LYS A O 1
ATOM 955 N N . LEU A 1 115 ? 11.553 0.744 21.643 1.00 69.50 115 LEU A N 1
ATOM 956 C CA . LEU A 1 115 ? 11.967 0.944 23.035 1.00 69.50 115 LEU A CA 1
ATOM 957 C C . LEU A 1 115 ? 10.997 1.857 23.792 1.00 69.50 115 LEU A C 1
ATOM 959 O O . LEU A 1 115 ? 10.650 1.552 24.928 1.00 69.50 115 LEU A O 1
ATOM 963 N N . VAL A 1 116 ? 10.541 2.950 23.185 1.00 76.00 116 VAL A N 1
ATOM 964 C CA . VAL A 1 116 ? 9.574 3.874 23.795 1.00 76.00 116 VAL A CA 1
ATOM 965 C C . VAL A 1 116 ? 8.240 3.164 24.037 1.00 76.00 116 VAL A C 1
ATOM 967 O O . VAL A 1 116 ? 7.726 3.235 25.150 1.00 76.00 116 VAL A O 1
ATOM 970 N N . LEU A 1 117 ? 7.739 2.404 23.060 1.00 75.44 117 LEU A N 1
ATOM 971 C CA . LEU A 1 117 ? 6.505 1.618 23.186 1.00 75.44 117 LEU A CA 1
ATOM 972 C C . LEU A 1 117 ? 6.612 0.491 24.225 1.00 75.44 117 LEU A C 1
ATOM 974 O O . LEU A 1 117 ? 5.636 0.180 24.891 1.00 75.44 117 LEU A O 1
ATOM 978 N N . ALA A 1 118 ? 7.797 -0.092 24.413 1.00 78.88 118 ALA A N 1
ATOM 979 C CA . ALA A 1 118 ? 8.051 -1.111 25.435 1.00 78.88 118 ALA A CA 1
ATOM 980 C C . ALA A 1 118 ? 8.353 -0.521 26.831 1.00 78.88 118 ALA A C 1
ATOM 982 O O . ALA A 1 118 ? 9.031 -1.157 27.648 1.00 78.88 118 ALA A O 1
ATOM 983 N N . SER A 1 119 ? 7.972 0.730 27.097 1.00 85.00 119 SER A N 1
ATOM 984 C CA . SER A 1 119 ? 8.183 1.364 28.404 1.00 85.00 119 SER A CA 1
ATOM 985 C C . SER A 1 119 ? 7.118 0.910 29.388 1.00 85.00 119 SER A C 1
ATOM 987 O O . SER A 1 119 ? 5.935 0.915 29.076 1.00 85.00 119 SER A O 1
ATOM 989 N N . LYS A 1 120 ? 7.550 0.517 30.587 1.00 84.00 120 LYS A N 1
ATOM 990 C CA . LYS A 1 120 ? 6.671 0.009 31.647 1.00 84.00 120 LYS A CA 1
ATOM 991 C C . LYS A 1 120 ? 6.072 1.121 32.511 1.00 84.00 120 LYS A C 1
ATOM 993 O O . LYS A 1 120 ? 5.168 0.858 33.289 1.00 84.00 120 LYS A O 1
ATOM 998 N N . ASN A 1 121 ? 6.610 2.338 32.421 1.00 90.69 121 ASN A N 1
ATOM 999 C CA . ASN A 1 121 ? 6.127 3.516 33.139 1.00 90.69 121 ASN A CA 1
ATOM 1000 C C . ASN A 1 121 ? 6.542 4.816 32.429 1.00 90.69 121 ASN A C 1
ATOM 1002 O O . ASN A 1 121 ? 7.424 4.816 31.562 1.00 90.69 121 ASN A O 1
ATOM 1006 N N . GLU A 1 122 ? 5.921 5.926 32.832 1.00 83.56 122 GLU A N 1
ATOM 1007 C CA . GLU A 1 122 ? 6.094 7.226 32.175 1.00 83.56 122 GLU A CA 1
ATOM 1008 C C . GLU A 1 122 ? 7.517 7.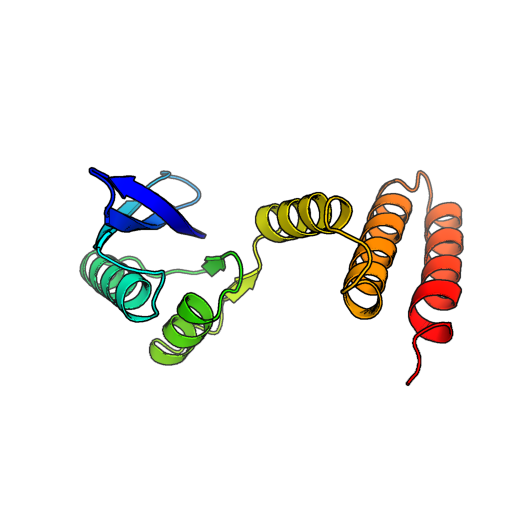781 32.330 1.00 83.56 122 GLU A C 1
ATOM 1010 O O . GLU A 1 122 ? 8.093 8.291 31.372 1.00 83.56 122 GLU A O 1
ATOM 1015 N N . LYS A 1 123 ? 8.161 7.561 33.485 1.00 86.06 123 LYS A N 1
ATOM 1016 C CA . LYS A 1 123 ? 9.565 7.948 33.715 1.00 86.06 123 LYS A CA 1
ATOM 1017 C C . LYS A 1 123 ? 10.516 7.260 32.728 1.00 86.06 123 LYS A C 1
ATOM 1019 O O . LYS A 1 123 ? 11.417 7.885 32.169 1.00 86.06 123 LYS A O 1
ATOM 1024 N N . GLN A 1 124 ? 10.309 5.969 32.478 1.00 74.94 124 GLN A N 1
ATOM 1025 C CA . GLN A 1 124 ? 11.099 5.190 31.526 1.00 74.94 124 GLN A CA 1
ATOM 1026 C C . GLN A 1 124 ? 10.840 5.625 30.081 1.00 74.94 124 GLN A C 1
ATOM 1028 O O . GLN A 1 124 ? 11.780 5.700 29.286 1.00 74.94 124 GLN A O 1
ATOM 1033 N N . LYS A 1 125 ? 9.587 5.942 29.750 1.00 81.00 125 LYS A N 1
ATOM 1034 C CA . LYS A 1 125 ? 9.197 6.475 28.444 1.00 81.00 125 LYS A CA 1
ATOM 1035 C C . LYS A 1 125 ? 9.867 7.824 28.177 1.00 81.00 125 LYS A C 1
ATOM 1037 O O . LYS A 1 125 ? 10.471 7.993 27.120 1.00 81.00 125 LYS A O 1
ATOM 1042 N 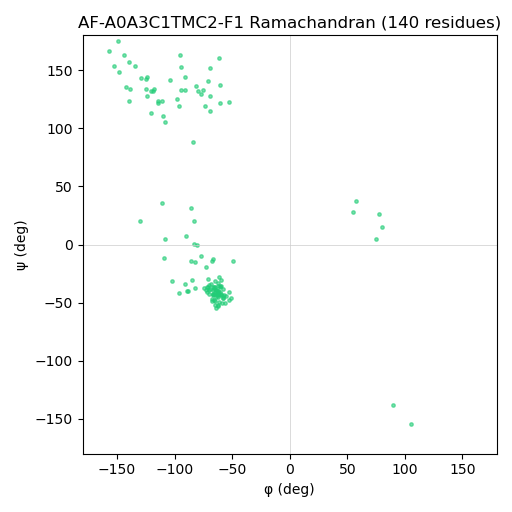N . GLN A 1 126 ? 9.866 8.724 29.158 1.00 83.75 126 GLN A N 1
ATOM 1043 C CA . GLN A 1 126 ? 10.462 10.057 29.060 1.00 83.75 126 GLN A CA 1
ATOM 1044 C C . GLN A 1 126 ? 11.990 10.006 28.907 1.00 83.75 126 GLN A C 1
ATOM 1046 O O . GLN A 1 126 ? 12.538 10.661 28.023 1.00 83.75 126 GLN A O 1
ATOM 1051 N N . LEU A 1 127 ? 12.681 9.144 29.663 1.00 77.75 127 LEU A N 1
ATOM 1052 C CA . LEU A 1 127 ? 14.127 8.917 29.503 1.00 77.75 127 LEU A CA 1
ATOM 1053 C C . LEU A 1 127 ? 14.486 8.359 28.116 1.00 77.75 127 LEU A C 1
ATOM 1055 O O . LEU A 1 127 ? 15.459 8.785 27.491 1.00 77.75 127 LEU A O 1
ATOM 1059 N N . ARG A 1 128 ? 13.697 7.404 27.609 1.00 80.50 128 ARG A N 1
ATOM 1060 C CA . ARG A 1 128 ? 13.899 6.819 26.272 1.00 80.50 128 ARG A CA 1
ATOM 1061 C C . ARG A 1 128 ? 13.600 7.824 25.159 1.00 80.50 128 ARG A C 1
ATOM 1063 O O . ARG A 1 128 ? 14.298 7.807 24.146 1.00 80.50 128 ARG A O 1
ATOM 1070 N N . TRP A 1 129 ? 12.626 8.709 25.364 1.00 79.62 129 TRP A N 1
ATOM 1071 C CA . TRP A 1 129 ? 12.297 9.798 24.446 1.00 79.62 129 TRP A CA 1
ATOM 1072 C C . TRP A 1 129 ? 13.408 10.855 24.375 1.00 79.62 129 TRP A C 1
ATOM 1074 O O . TRP A 1 129 ? 13.903 11.144 23.290 1.00 79.62 129 TRP A O 1
ATOM 1084 N N . GLN A 1 130 ? 13.910 11.332 25.517 1.00 78.88 130 GLN A N 1
ATOM 1085 C CA . GLN A 1 130 ? 15.052 12.259 25.569 1.00 78.88 130 GLN A CA 1
ATOM 1086 C C . GLN A 1 130 ? 16.304 11.668 24.900 1.00 78.88 130 GLN A C 1
ATOM 1088 O O . GLN A 1 130 ? 17.047 12.350 24.189 1.00 78.88 130 GLN A O 1
ATOM 1093 N N . HIS A 1 131 ? 16.536 10.365 25.082 1.00 70.25 131 HIS A N 1
ATOM 1094 C CA . HIS A 1 131 ? 17.622 9.666 24.403 1.00 70.25 131 HIS A CA 1
ATOM 1095 C C . HIS A 1 131 ? 17.405 9.582 22.883 1.00 70.25 131 HIS A C 1
ATOM 1097 O O . HIS A 1 131 ? 18.369 9.708 22.122 1.00 70.25 131 HIS A O 1
ATOM 1103 N N . PHE A 1 132 ? 16.168 9.354 22.433 1.00 72.25 132 PHE A N 1
ATOM 1104 C CA . PHE A 1 132 ? 15.803 9.365 21.018 1.00 72.25 132 PHE A CA 1
ATOM 1105 C C . PHE A 1 132 ? 16.064 10.737 20.390 1.00 72.25 132 PHE A C 1
ATOM 1107 O O . PHE A 1 132 ? 16.760 10.803 19.378 1.00 72.25 132 PHE A O 1
ATOM 1114 N N . GLU A 1 133 ? 15.604 11.824 21.011 1.00 69.00 133 GLU A N 1
ATOM 1115 C CA . GLU A 1 133 ? 15.834 13.189 20.525 1.00 69.00 133 GLU A CA 1
ATOM 1116 C C . GLU A 1 133 ? 17.332 13.494 20.411 1.00 69.00 133 GLU A C 1
ATOM 1118 O O . GLU A 1 133 ? 17.811 13.948 19.371 1.00 69.00 133 GLU A O 1
ATOM 1123 N N . ARG A 1 134 ? 18.118 13.140 21.433 1.00 67.06 134 ARG A N 1
ATOM 1124 C CA . ARG A 1 134 ? 19.572 13.343 21.423 1.00 67.06 134 ARG A CA 1
ATOM 1125 C C . ARG A 1 134 ? 20.284 12.568 20.311 1.00 67.06 134 ARG A C 1
ATOM 1127 O O . ARG A 1 134 ? 21.204 13.102 19.707 1.00 67.06 134 ARG A O 1
ATOM 1134 N N . VAL A 1 135 ? 19.911 11.319 20.045 1.00 58.72 135 VAL A N 1
ATOM 1135 C CA . VAL A 1 135 ? 20.644 10.466 19.089 1.00 58.72 135 VAL A CA 1
ATOM 1136 C C . VAL A 1 135 ? 20.130 10.619 17.664 1.00 58.72 135 VAL A C 1
ATOM 1138 O O . VAL A 1 135 ? 20.912 10.635 16.720 1.00 58.72 135 VAL A O 1
ATOM 1141 N N . VAL A 1 136 ? 18.820 10.732 17.478 1.00 61.31 136 VAL A N 1
ATOM 1142 C CA . VAL A 1 136 ? 18.207 10.747 16.147 1.00 61.31 136 VAL A CA 1
ATOM 1143 C C . VAL A 1 136 ? 18.064 12.164 15.600 1.00 61.31 136 VAL A C 1
ATOM 1145 O O . VAL A 1 136 ? 18.224 12.334 14.392 1.00 61.31 136 VAL A O 1
ATOM 1148 N N . LEU A 1 137 ? 17.808 13.174 16.442 1.00 59.47 137 LEU A N 1
ATOM 1149 C CA . LEU A 1 137 ? 17.674 14.560 15.977 1.00 59.47 137 LEU A CA 1
ATOM 1150 C C . LEU A 1 137 ? 19.020 15.302 15.950 1.00 59.47 137 LEU A C 1
ATOM 1152 O O . LEU A 1 137 ? 19.271 15.994 14.972 1.00 59.47 137 LEU A O 1
ATOM 1156 N N . LYS A 1 138 ? 19.918 15.118 16.938 1.00 55.78 138 LYS A N 1
ATOM 1157 C CA . LYS A 1 138 ? 21.212 15.848 16.968 1.00 55.78 138 LYS A CA 1
ATOM 1158 C C . LYS A 1 138 ? 22.356 15.224 16.157 1.00 55.78 138 LYS A C 1
ATOM 1160 O O . LYS A 1 138 ? 23.200 15.965 15.679 1.00 55.78 138 LYS A O 1
ATOM 1165 N N . MET A 1 139 ? 22.433 13.899 15.977 1.00 48.22 139 MET A N 1
ATOM 1166 C CA . MET A 1 139 ? 23.505 13.307 15.138 1.00 48.22 139 MET A CA 1
ATOM 1167 C C . MET A 1 139 ? 23.249 13.448 13.629 1.00 48.22 139 MET A C 1
ATOM 1169 O O . MET A 1 139 ? 24.111 13.094 12.827 1.00 48.22 139 MET A O 1
ATOM 1173 N N . TRP A 1 140 ? 22.051 13.884 13.235 1.00 54.41 140 TRP A N 1
ATOM 1174 C CA . TRP A 1 140 ? 21.595 13.883 11.841 1.00 54.41 140 TRP A CA 1
ATOM 1175 C C . TRP A 1 140 ? 21.027 15.240 11.400 1.00 54.41 140 TRP A C 1
ATOM 1177 O O . TRP A 1 140 ? 20.266 15.289 10.429 1.00 54.41 140 TRP A O 1
ATOM 1187 N N . THR A 1 141 ? 21.371 16.321 12.110 1.00 46.62 141 THR A N 1
ATOM 1188 C CA . THR A 1 141 ? 21.248 17.693 11.597 1.00 46.62 141 THR A CA 1
ATOM 1189 C C . THR A 1 141 ? 22.117 17.844 10.339 1.00 46.62 141 THR A C 1
ATOM 1191 O O . THR A 1 141 ? 23.207 17.267 10.320 1.00 46.62 141 THR A O 1
ATOM 1194 N N . PRO A 1 142 ? 21.617 18.510 9.280 1.00 47.25 142 PRO A N 1
ATOM 1195 C CA . PRO A 1 142 ? 22.362 18.715 8.037 1.00 47.25 142 PRO A CA 1
ATOM 1196 C C . PRO A 1 142 ? 23.664 19.489 8.251 1.00 47.25 142 PRO A C 1
ATOM 1198 O O . PRO A 1 142 ? 23.703 20.328 9.180 1.00 47.25 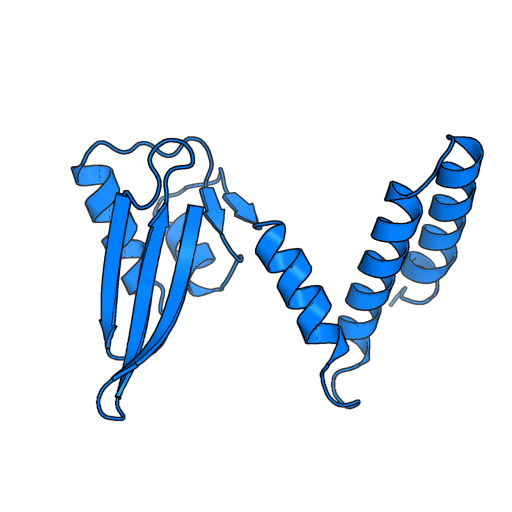142 PRO A O 1
#